Protein AF-Q05YY8-F1 (afdb_monomer_lite)

Radius of gyration: 15.96 Å; chains: 1; bounding box: 37×20×49 Å

Foldseek 3Di:
DPFDKDWLVVLCVLLVHDSVVVVCLPPVHVVHDAYDPQAWDDDPDPPDTIIGRSVSVNVVVVVVVVVVVVVVVVVVVVVVVVD

Sequence (83 aa):
MPELWLKTADAARYLAVSRSYLKRCRIDYDGGFLLPRKHYILGASRTASIVWNVDAVREAFHERGQLIRRADVVVADLVRAKK

Structure (mmCIF, N/CA/C/O backbone):
data_AF-Q05YY8-F1
#
_entry.id   AF-Q05YY8-F1
#
loop_
_atom_site.group_PDB
_atom_site.id
_atom_site.type_symbol
_atom_site.label_atom_id
_atom_site.label_alt_id
_atom_site.label_comp_id
_atom_site.label_asym_id
_atom_site.label_entity_id
_atom_site.label_seq_id
_atom_site.pdbx_PDB_ins_code
_atom_site.Cartn_x
_atom_site.Cartn_y
_atom_site.Cartn_z
_atom_site.occupancy
_atom_site.B_iso_or_equiv
_atom_site.auth_seq_id
_atom_site.auth_comp_id
_atom_site.auth_asym_id
_atom_site.auth_atom_id
_atom_site.pdbx_PDB_model_num
ATOM 1 N N . MET A 1 1 ? -8.413 -11.510 -16.139 1.00 54.34 1 MET A N 1
ATOM 2 C CA . MET A 1 1 ? -7.815 -10.346 -16.834 1.00 54.34 1 MET A CA 1
ATOM 3 C C . MET A 1 1 ? -6.328 -10.322 -16.503 1.00 54.34 1 MET A C 1
ATOM 5 O O . MET A 1 1 ? -6.001 -10.797 -15.421 1.00 54.34 1 MET A O 1
ATOM 9 N N . PRO A 1 2 ? -5.432 -9.882 -17.404 1.00 69.75 2 PRO A N 1
ATOM 10 C CA . PRO A 1 2 ? -4.010 -9.761 -17.077 1.00 69.75 2 PRO A CA 1
ATOM 11 C C . PRO A 1 2 ? -3.814 -8.756 -15.934 1.00 69.75 2 PRO A C 1
ATOM 13 O O . PRO A 1 2 ? -4.541 -7.767 -15.865 1.00 69.75 2 PRO A O 1
ATOM 16 N N . GLU A 1 3 ? -2.858 -9.015 -15.041 1.00 84.94 3 GLU A N 1
ATOM 17 C CA . GLU A 1 3 ? -2.561 -8.118 -13.920 1.00 84.94 3 GLU A CA 1
ATOM 18 C C . GLU A 1 3 ? -2.066 -6.757 -14.425 1.00 84.94 3 GLU A C 1
ATOM 20 O O . GLU A 1 3 ? -1.128 -6.683 -15.227 1.00 84.94 3 GLU A O 1
ATOM 25 N N . LEU A 1 4 ? -2.671 -5.667 -13.942 1.00 95.06 4 LEU A N 1
ATOM 26 C CA . LEU A 1 4 ? -2.270 -4.321 -14.337 1.00 95.06 4 LEU A CA 1
ATOM 27 C C . LEU A 1 4 ? -1.074 -3.838 -13.504 1.00 95.06 4 LEU A C 1
ATOM 29 O O . LEU A 1 4 ? -1.216 -3.440 -12.345 1.00 95.06 4 LEU A O 1
ATOM 33 N N . TRP A 1 5 ? 0.108 -3.819 -14.122 1.00 97.06 5 TRP A N 1
ATOM 34 C CA . TRP A 1 5 ? 1.343 -3.330 -13.508 1.00 97.06 5 TRP A CA 1
ATOM 35 C C . TRP A 1 5 ? 1.688 -1.911 -13.972 1.00 97.06 5 TRP A C 1
ATOM 37 O O . TRP A 1 5 ? 2.014 -1.692 -15.138 1.00 97.06 5 TRP A O 1
ATOM 47 N N . LEU A 1 6 ? 1.662 -0.936 -13.057 1.00 97.56 6 LEU A N 1
ATOM 48 C CA . LEU A 1 6 ? 1.901 0.481 -13.373 1.00 97.56 6 LEU A CA 1
ATOM 49 C C . LEU A 1 6 ? 3.077 1.075 -12.599 1.00 97.56 6 LEU A C 1
ATOM 51 O O . LEU A 1 6 ? 3.382 0.685 -11.470 1.00 97.56 6 LEU A O 1
ATOM 55 N N . LYS A 1 7 ? 3.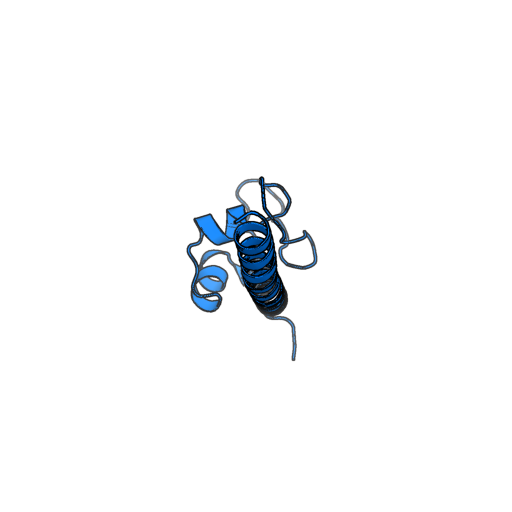716 2.09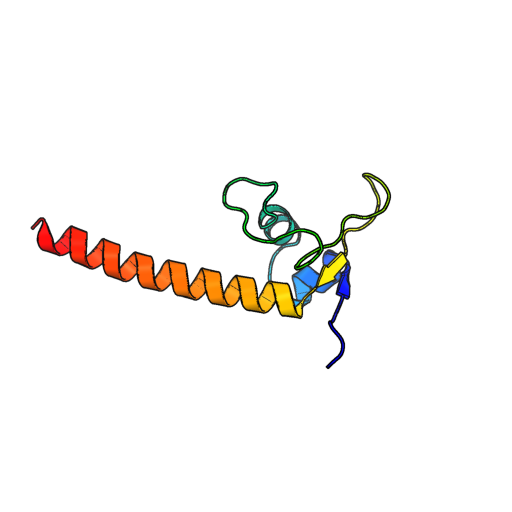9 -13.177 1.00 97.31 7 LYS A N 1
ATOM 56 C CA . LYS A 1 7 ? 4.685 2.931 -12.450 1.00 97.31 7 LYS A CA 1
ATOM 57 C C . LYS A 1 7 ? 3.986 3.706 -11.337 1.00 97.31 7 LYS A C 1
ATOM 59 O O . LYS A 1 7 ? 2.804 4.021 -11.412 1.00 97.31 7 LYS A O 1
ATOM 64 N N . THR A 1 8 ? 4.763 4.087 -10.325 1.00 97.50 8 THR A N 1
ATOM 65 C CA . THR A 1 8 ? 4.261 4.740 -9.099 1.00 97.50 8 THR A CA 1
ATOM 66 C C . THR A 1 8 ? 3.310 5.921 -9.347 1.00 97.50 8 THR A C 1
ATOM 68 O O . THR A 1 8 ? 2.364 6.092 -8.587 1.00 97.50 8 THR A O 1
ATOM 71 N N . ALA A 1 9 ? 3.552 6.756 -10.365 1.00 97.12 9 ALA A N 1
ATOM 72 C CA . ALA A 1 9 ? 2.696 7.910 -10.643 1.00 97.12 9 ALA A CA 1
ATOM 73 C C . ALA A 1 9 ? 1.285 7.499 -11.094 1.00 97.12 9 ALA A C 1
ATOM 75 O O . ALA A 1 9 ? 0.308 8.012 -10.554 1.00 97.12 9 ALA A O 1
ATOM 76 N N . ASP A 1 10 ? 1.186 6.552 -12.024 1.00 98.12 10 ASP A N 1
ATOM 77 C CA . ASP A 1 10 ? -0.094 6.108 -12.581 1.00 98.12 10 ASP A CA 1
ATOM 78 C C . ASP A 1 10 ? -0.807 5.137 -11.642 1.00 98.12 10 ASP A C 1
ATOM 80 O O . ASP A 1 10 ? -2.008 5.270 -11.429 1.00 98.12 10 ASP A O 1
ATOM 84 N N . ALA A 1 11 ? -0.057 4.254 -10.974 1.00 98.12 11 ALA A N 1
ATOM 85 C CA . ALA A 1 11 ? -0.586 3.395 -9.917 1.00 98.12 11 ALA A CA 1
ATOM 86 C C . ALA A 1 11 ? -1.264 4.220 -8.813 1.00 98.12 11 ALA A C 1
ATOM 88 O O . ALA A 1 11 ? -2.389 3.929 -8.423 1.00 98.12 11 ALA A O 1
ATOM 89 N N . ALA A 1 12 ? -0.610 5.288 -8.343 1.00 98.25 12 ALA A N 1
ATOM 90 C CA . ALA A 1 12 ? -1.164 6.162 -7.311 1.00 98.25 12 ALA A CA 1
ATOM 91 C C . ALA A 1 12 ? -2.464 6.851 -7.763 1.00 98.25 12 ALA A C 1
ATOM 93 O O . ALA A 1 12 ? -3.418 6.907 -6.990 1.00 98.25 12 ALA A O 1
ATOM 94 N N . ARG A 1 13 ? -2.533 7.314 -9.021 1.00 97.81 13 ARG A N 1
ATOM 95 C CA . ARG A 1 13 ? -3.764 7.880 -9.601 1.00 97.81 13 ARG A CA 1
ATOM 96 C C . ARG A 1 13 ? -4.885 6.846 -9.658 1.00 97.81 13 ARG A C 1
ATOM 98 O O . ARG A 1 13 ? -5.990 7.133 -9.217 1.00 97.81 13 ARG A O 1
ATOM 105 N N . TYR A 1 14 ? -4.592 5.646 -10.151 1.00 97.56 14 TYR A N 1
ATOM 106 C CA . TYR A 1 14 ? -5.586 4.582 -10.316 1.00 97.56 14 TYR A CA 1
ATOM 107 C C . TYR A 1 14 ? -6.097 4.026 -8.978 1.00 97.56 14 TYR A C 1
ATOM 109 O O . TYR A 1 14 ? -7.244 3.601 -8.870 1.00 97.56 14 TYR A O 1
ATOM 117 N N . LEU A 1 15 ? -5.254 4.056 -7.945 1.00 97.25 15 LEU A N 1
ATOM 118 C CA . LEU A 1 15 ? -5.598 3.682 -6.572 1.00 97.25 15 LEU A CA 1
ATOM 119 C C . LEU A 1 15 ? -6.185 4.844 -5.754 1.00 97.25 15 LEU A C 1
ATOM 121 O O . LEU A 1 15 ? -6.481 4.651 -4.579 1.00 97.25 15 LEU A O 1
ATOM 125 N N . ALA A 1 16 ? -6.323 6.038 -6.342 1.00 97.44 16 ALA A N 1
ATOM 126 C CA . ALA A 1 16 ? -6.804 7.252 -5.680 1.00 97.44 16 ALA A CA 1
ATOM 127 C C . ALA A 1 16 ? -6.042 7.613 -4.382 1.00 97.44 16 ALA A C 1
ATOM 129 O O . ALA A 1 16 ? -6.628 8.063 -3.399 1.00 97.44 16 ALA A O 1
ATOM 130 N N . VAL A 1 17 ? -4.714 7.445 -4.373 1.00 97.94 17 VAL A N 1
ATOM 131 C CA . VAL A 1 17 ? -3.847 7.782 -3.229 1.00 97.94 17 VAL A CA 1
ATOM 132 C C . VAL A 1 17 ? -2.649 8.632 -3.643 1.00 97.94 17 VAL A C 1
ATOM 134 O O . VAL A 1 17 ? -2.282 8.719 -4.813 1.00 97.94 17 VAL A O 1
ATOM 137 N N . SER A 1 18 ? -1.975 9.260 -2.676 1.00 98.19 18 SER A N 1
ATOM 138 C CA . SER A 1 18 ? -0.725 9.966 -2.968 1.00 98.19 18 SER A CA 1
ATOM 139 C C . SER A 1 18 ? 0.432 8.990 -3.229 1.00 98.19 18 SER A C 1
ATOM 141 O O . SER A 1 18 ? 0.532 7.925 -2.617 1.00 98.19 18 SER A O 1
ATOM 143 N N . ARG A 1 19 ? 1.378 9.390 -4.090 1.00 97.62 19 ARG A N 1
ATOM 144 C CA . ARG A 1 19 ? 2.607 8.620 -4.377 1.00 97.62 19 ARG A CA 1
ATOM 145 C C . ARG A 1 19 ? 3.401 8.301 -3.105 1.00 97.62 19 ARG A C 1
ATOM 147 O O . ARG A 1 19 ? 3.947 7.208 -2.975 1.00 97.62 19 ARG A O 1
ATOM 154 N N . SER A 1 20 ? 3.478 9.257 -2.179 1.00 97.31 20 SER A N 1
ATOM 155 C CA . SER A 1 20 ? 4.184 9.093 -0.904 1.00 97.31 20 SER A CA 1
ATOM 156 C C . SER A 1 20 ? 3.470 8.104 0.013 1.00 97.31 20 SER A C 1
ATOM 158 O O . SER A 1 20 ? 4.132 7.266 0.618 1.00 97.31 20 SER A O 1
ATOM 160 N N . TYR A 1 21 ? 2.135 8.160 0.077 1.00 97.75 21 TYR A N 1
ATOM 161 C CA . TYR A 1 21 ? 1.342 7.198 0.841 1.00 97.75 21 TYR A CA 1
ATOM 162 C C . TYR A 1 21 ? 1.522 5.776 0.303 1.00 97.75 21 TYR A C 1
ATOM 164 O O . TYR A 1 21 ? 1.914 4.899 1.064 1.00 97.75 21 TYR A O 1
ATOM 172 N N . LEU A 1 22 ? 1.372 5.574 -1.012 1.00 98.06 22 LEU A N 1
ATOM 173 C CA . LEU A 1 22 ? 1.549 4.262 -1.644 1.00 98.06 22 LEU A CA 1
ATOM 174 C C . LEU A 1 22 ? 2.920 3.642 -1.324 1.00 98.06 22 LEU A C 1
ATOM 176 O O . LEU A 1 22 ? 3.009 2.468 -0.974 1.00 98.06 22 LEU A O 1
ATOM 180 N N . LYS A 1 23 ? 3.997 4.442 -1.366 1.00 97.25 23 LYS A N 1
ATOM 181 C CA . LYS A 1 23 ? 5.340 3.984 -0.973 1.00 97.25 23 LYS A CA 1
ATOM 182 C C . LYS A 1 23 ? 5.417 3.580 0.501 1.00 97.25 23 LYS A C 1
ATOM 184 O O . LYS A 1 23 ? 6.029 2.558 0.781 1.00 97.25 23 LYS A O 1
ATOM 189 N N . ARG A 1 24 ? 4.804 4.342 1.413 1.00 97.88 24 ARG A N 1
ATOM 190 C CA . ARG A 1 24 ? 4.767 4.015 2.851 1.00 97.88 24 ARG A CA 1
ATOM 191 C C . ARG A 1 24 ? 3.924 2.784 3.174 1.00 97.88 24 ARG A C 1
ATOM 193 O O . ARG A 1 24 ? 4.117 2.191 4.220 1.00 97.88 24 ARG A O 1
ATOM 200 N N . CYS A 1 25 ? 3.022 2.368 2.289 1.00 97.94 25 CYS A N 1
ATOM 201 C CA . CYS A 1 25 ? 2.266 1.135 2.484 1.00 97.94 25 CYS A CA 1
ATOM 202 C C . CYS A 1 25 ? 3.105 -0.135 2.269 1.00 97.94 25 CYS A C 1
ATOM 204 O O . CYS A 1 25 ? 2.609 -1.211 2.586 1.00 97.94 25 CYS A O 1
ATOM 206 N N . ARG A 1 26 ? 4.337 -0.063 1.742 1.00 97.81 26 ARG A N 1
ATOM 207 C CA . ARG A 1 26 ? 5.228 -1.237 1.642 1.00 97.81 26 ARG A CA 1
ATOM 208 C C . ARG A 1 26 ? 5.599 -1.763 3.022 1.00 97.81 26 ARG A C 1
ATOM 210 O O . ARG A 1 26 ? 5.859 -0.962 3.908 1.00 97.81 26 ARG A O 1
ATOM 217 N N . ILE A 1 27 ? 5.688 -3.085 3.154 1.00 97.75 27 ILE A N 1
ATOM 218 C CA . ILE A 1 27 ? 6.047 -3.802 4.388 1.00 97.75 27 ILE A CA 1
ATOM 219 C C . ILE A 1 27 ? 7.386 -3.338 4.992 1.00 97.75 27 ILE A C 1
ATOM 221 O O . ILE A 1 27 ? 7.593 -3.462 6.189 1.00 97.75 27 ILE A O 1
ATOM 225 N N . ASP A 1 28 ? 8.270 -2.757 4.173 1.00 95.12 28 ASP A N 1
ATOM 226 C CA . ASP A 1 28 ? 9.552 -2.187 4.608 1.00 95.12 28 ASP A CA 1
ATOM 227 C C . ASP A 1 28 ? 9.403 -0.937 5.509 1.00 95.12 28 ASP A C 1
ATOM 229 O O . ASP A 1 28 ? 10.385 -0.480 6.090 1.00 95.12 28 ASP A O 1
ATOM 233 N N . TYR A 1 29 ? 8.209 -0.337 5.587 1.00 96.69 29 TYR A N 1
ATOM 234 C CA . TYR A 1 29 ? 7.901 0.792 6.469 1.00 96.69 29 TYR A CA 1
ATOM 235 C C . TYR A 1 29 ? 7.035 0.356 7.648 1.00 96.69 29 TYR A C 1
ATOM 237 O O . TYR A 1 29 ? 6.229 -0.567 7.538 1.00 96.69 29 TYR A O 1
ATOM 245 N N . ASP A 1 30 ? 7.136 1.100 8.750 1.00 95.38 30 ASP A N 1
ATOM 246 C CA . ASP A 1 30 ? 6.283 0.897 9.917 1.00 95.38 30 ASP A CA 1
ATOM 247 C C . ASP A 1 30 ? 4.788 1.012 9.562 1.00 95.38 30 ASP A C 1
ATOM 249 O O . ASP A 1 30 ? 4.351 1.944 8.878 1.00 95.38 30 ASP A O 1
ATOM 253 N N . GLY A 1 31 ? 4.011 0.012 9.978 1.00 92.81 31 GLY A N 1
ATOM 254 C CA . GLY A 1 31 ? 2.590 -0.125 9.649 1.00 92.81 31 GLY A CA 1
ATOM 255 C C . GLY A 1 31 ? 2.274 -0.460 8.182 1.00 92.81 31 GLY A C 1
ATOM 256 O O . GLY A 1 31 ? 1.088 -0.549 7.822 1.00 92.81 31 GLY A O 1
ATOM 257 N N . GLY A 1 32 ? 3.297 -0.651 7.343 1.00 97.12 32 GLY A N 1
ATOM 258 C CA . GLY A 1 32 ? 3.183 -1.127 5.971 1.00 97.12 32 GLY A CA 1
ATOM 259 C C . GLY A 1 32 ? 2.647 -2.557 5.889 1.00 97.12 32 GLY A C 1
ATOM 260 O O . GLY A 1 32 ? 2.744 -3.337 6.827 1.00 97.12 32 GLY A O 1
ATOM 261 N N . PHE A 1 33 ? 2.023 -2.899 4.767 1.00 97.69 33 PHE A N 1
ATOM 262 C CA . PHE A 1 33 ? 1.329 -4.180 4.571 1.00 97.69 33 PHE A CA 1
ATOM 263 C C . PHE A 1 33 ? 1.394 -4.689 3.128 1.00 97.69 33 PHE A C 1
ATOM 265 O O . PHE A 1 33 ? 0.950 -5.796 2.824 1.00 97.69 33 PHE A O 1
ATOM 272 N N . LEU A 1 34 ? 1.944 -3.894 2.209 1.00 98.31 34 LEU A N 1
ATOM 273 C CA . LEU A 1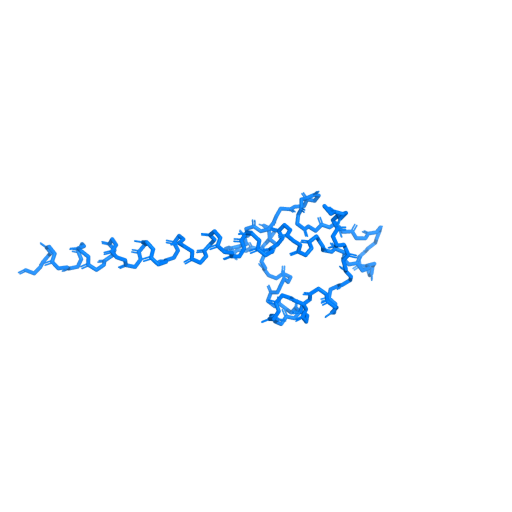 34 ? 2.128 -4.313 0.835 1.00 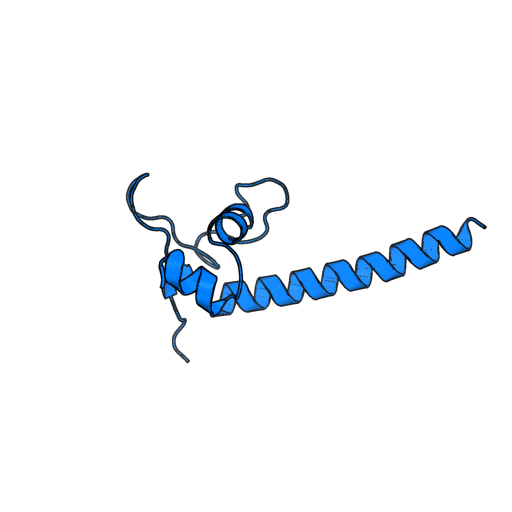98.31 34 LEU A CA 1
ATOM 274 C C . LEU A 1 34 ? 3.410 -5.150 0.721 1.00 98.31 34 LEU A C 1
ATOM 276 O O . LEU A 1 34 ? 4.453 -4.712 1.191 1.00 98.31 34 LEU A O 1
ATOM 280 N N . LEU A 1 35 ? 3.347 -6.321 0.082 1.00 98.25 35 LEU A N 1
ATOM 281 C CA . LEU A 1 35 ? 4.435 -7.285 -0.017 1.00 98.25 35 LEU A CA 1
ATOM 282 C C . LEU A 1 35 ? 5.195 -7.161 -1.350 1.00 98.25 35 LEU A C 1
ATOM 284 O O . LEU A 1 35 ? 4.562 -6.960 -2.399 1.00 98.25 35 LEU A O 1
ATOM 288 N N . PRO A 1 36 ? 6.530 -7.333 -1.341 1.00 97.44 36 PRO A N 1
ATOM 289 C CA . PRO A 1 36 ? 7.324 -7.389 -2.562 1.00 97.44 36 PRO A CA 1
ATOM 290 C C . PRO A 1 36 ? 6.922 -8.603 -3.410 1.00 97.44 36 PRO A C 1
ATOM 292 O O . PRO A 1 36 ? 6.492 -9.626 -2.884 1.00 97.44 36 PRO A O 1
ATOM 295 N N . ARG A 1 37 ? 7.051 -8.488 -4.735 1.00 96.12 37 ARG A N 1
ATOM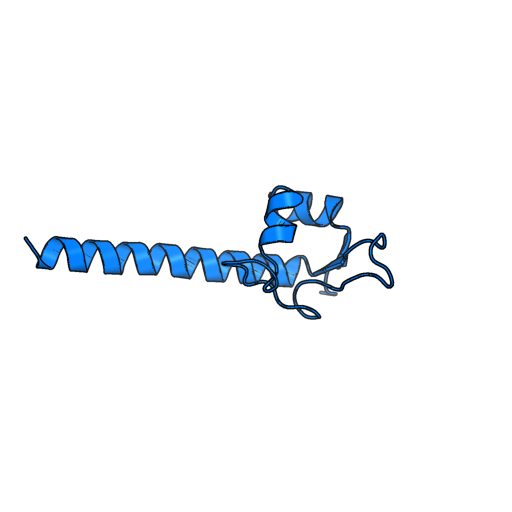 296 C CA . ARG A 1 37 ? 6.663 -9.488 -5.754 1.00 96.12 37 ARG A CA 1
ATOM 297 C C . ARG A 1 37 ? 5.175 -9.856 -5.816 1.00 96.12 37 ARG A C 1
ATOM 299 O O . ARG A 1 37 ? 4.784 -10.528 -6.758 1.00 96.12 37 ARG A O 1
ATOM 306 N N . LYS A 1 38 ? 4.348 -9.380 -4.881 1.00 97.00 38 LYS A N 1
ATOM 307 C CA . LYS A 1 38 ? 2.881 -9.469 -4.940 1.00 97.00 38 LYS A CA 1
ATOM 308 C C . LYS A 1 38 ? 2.260 -8.123 -5.305 1.00 97.00 38 LYS A C 1
ATOM 310 O O . LYS A 1 38 ? 1.551 -8.007 -6.292 1.00 97.00 38 LYS A O 1
ATOM 315 N N . HIS A 1 39 ? 2.552 -7.094 -4.513 1.00 98.31 39 HIS A N 1
ATOM 316 C CA . HIS A 1 39 ? 1.953 -5.766 -4.666 1.00 98.31 39 HIS A CA 1
ATOM 317 C C . HIS A 1 39 ? 2.873 -4.788 -5.398 1.00 98.31 39 HIS A C 1
ATOM 319 O O . HIS A 1 39 ? 2.404 -3.858 -6.050 1.00 98.31 39 HIS A O 1
ATOM 325 N N . TYR A 1 40 ? 4.189 -4.978 -5.290 1.00 98.06 40 TYR A N 1
ATOM 326 C CA . TYR A 1 40 ? 5.177 -4.144 -5.970 1.00 98.06 40 TYR A CA 1
ATOM 327 C C . TYR A 1 40 ? 6.442 -4.918 -6.323 1.00 98.06 40 TYR A C 1
ATOM 329 O O . TYR A 1 40 ? 6.804 -5.889 -5.660 1.00 98.06 40 TYR A O 1
ATOM 337 N N . ILE A 1 41 ? 7.156 -4.437 -7.335 1.00 97.12 41 ILE A N 1
ATOM 338 C CA . ILE A 1 41 ? 8.493 -4.905 -7.700 1.00 97.12 41 ILE A CA 1
ATOM 339 C C . ILE A 1 41 ? 9.422 -3.689 -7.714 1.00 97.12 41 ILE A C 1
ATOM 341 O O . ILE A 1 41 ? 9.112 -2.651 -8.307 1.00 97.12 41 ILE A O 1
ATOM 345 N N . LEU A 1 42 ? 10.552 -3.807 -7.014 1.00 95.75 42 LEU A N 1
ATOM 346 C CA . LEU A 1 42 ? 11.607 -2.797 -7.022 1.00 95.75 42 LEU A CA 1
ATOM 347 C C . LEU A 1 42 ? 12.365 -2.847 -8.352 1.00 95.75 42 LEU A C 1
ATOM 349 O O . LEU A 1 42 ? 12.551 -3.916 -8.929 1.00 95.75 42 LEU A O 1
ATOM 353 N N . GLY A 1 43 ? 12.812 -1.690 -8.832 1.00 92.38 43 GLY A N 1
ATOM 354 C CA . GLY A 1 43 ? 13.657 -1.632 -10.019 1.00 92.38 43 GLY A CA 1
ATOM 355 C C . GLY A 1 43 ? 15.093 -2.102 -9.744 1.00 92.38 43 GLY A C 1
ATOM 356 O O . GLY A 1 43 ? 15.502 -2.269 -8.598 1.00 92.38 43 GLY A O 1
ATOM 357 N N . ALA A 1 44 ? 15.878 -2.264 -10.812 1.00 92.19 44 ALA A N 1
ATOM 358 C CA . ALA A 1 44 ? 17.247 -2.792 -10.759 1.00 92.19 44 ALA A CA 1
ATOM 359 C C . ALA A 1 44 ? 18.272 -1.898 -10.022 1.00 92.19 44 ALA A C 1
ATOM 361 O O . ALA A 1 44 ? 19.407 -2.308 -9.805 1.00 92.19 44 ALA A O 1
ATOM 362 N N . SER A 1 45 ? 17.903 -0.670 -9.650 1.00 92.06 45 SER A N 1
ATOM 363 C CA . SER A 1 45 ? 18.762 0.268 -8.924 1.00 92.06 45 SER A CA 1
ATOM 364 C C . SER A 1 45 ? 17.939 1.149 -7.980 1.00 92.06 45 SER A C 1
ATOM 366 O O . SER A 1 45 ? 16.712 1.203 -8.066 1.00 92.06 45 SER A O 1
ATOM 368 N N . ARG A 1 46 ? 18.612 1.908 -7.104 1.00 86.31 46 ARG A N 1
ATOM 369 C CA . ARG A 1 46 ? 17.957 2.851 -6.172 1.00 86.31 46 ARG A CA 1
ATOM 370 C C . ARG A 1 46 ? 17.136 3.942 -6.872 1.00 86.31 46 ARG A C 1
ATOM 372 O O . ARG A 1 46 ? 16.199 4.464 -6.275 1.00 86.31 46 ARG A O 1
ATOM 379 N N . THR A 1 47 ? 17.501 4.309 -8.101 1.00 89.00 47 THR A N 1
ATOM 380 C CA . THR A 1 47 ? 16.806 5.329 -8.906 1.00 89.00 47 THR A CA 1
ATOM 381 C C . THR A 1 47 ? 15.783 4.724 -9.864 1.00 89.00 47 THR A C 1
ATOM 383 O O . THR A 1 47 ? 14.945 5.448 -10.405 1.00 89.00 47 THR A O 1
ATOM 386 N N . ALA A 1 48 ? 15.824 3.406 -10.071 1.00 90.81 48 ALA A N 1
ATOM 387 C CA . ALA A 1 48 ? 14.886 2.718 -10.934 1.00 90.81 48 ALA A CA 1
ATOM 388 C C . ALA A 1 48 ? 13.458 2.792 -10.368 1.00 90.81 48 ALA A C 1
ATOM 390 O O . ALA A 1 48 ? 13.216 2.776 -9.159 1.00 90.81 48 ALA A O 1
ATOM 391 N N . SER A 1 49 ? 12.487 2.897 -11.274 1.00 92.00 49 SER A N 1
ATOM 392 C CA . SER A 1 49 ? 11.080 3.033 -10.900 1.00 92.00 49 SER A CA 1
ATOM 393 C C . SER A 1 49 ? 10.546 1.754 -10.259 1.00 92.00 49 SER A C 1
ATOM 395 O O . SER A 1 49 ? 10.802 0.657 -10.743 1.00 92.00 49 SER A O 1
ATOM 397 N N . ILE A 1 50 ? 9.734 1.914 -9.214 1.00 97.12 50 ILE A N 1
ATOM 398 C CA . ILE A 1 50 ? 8.916 0.832 -8.658 1.00 97.12 50 ILE A CA 1
ATOM 399 C C . ILE A 1 50 ? 7.678 0.666 -9.538 1.00 97.12 50 ILE A C 1
ATOM 401 O O . ILE A 1 50 ? 7.013 1.667 -9.861 1.00 97.12 50 ILE A O 1
ATOM 405 N N . VAL A 1 51 ? 7.370 -0.584 -9.875 1.00 97.81 51 VAL A N 1
ATOM 406 C CA . VAL A 1 51 ? 6.115 -0.985 -10.517 1.00 97.81 51 VAL A CA 1
ATOM 407 C C . VAL A 1 51 ? 5.194 -1.646 -9.499 1.00 97.81 51 VAL A C 1
ATOM 409 O O . VAL A 1 51 ? 5.658 -2.303 -8.567 1.00 97.81 51 VAL A O 1
ATOM 412 N N . TRP A 1 52 ? 3.895 -1.440 -9.662 1.00 98.38 52 TRP A N 1
ATOM 413 C CA . TRP A 1 52 ? 2.867 -1.817 -8.699 1.00 98.38 52 TRP A CA 1
ATOM 414 C C . TRP A 1 52 ? 1.801 -2.653 -9.385 1.00 98.38 52 TRP A C 1
ATOM 416 O O . TRP A 1 52 ? 1.296 -2.224 -10.421 1.00 98.38 52 TRP A O 1
ATOM 426 N N . ASN A 1 53 ? 1.446 -3.790 -8.792 1.00 98.25 53 ASN A N 1
ATOM 427 C CA . ASN A 1 53 ? 0.282 -4.570 -9.193 1.00 98.25 53 ASN A CA 1
ATOM 428 C C . ASN A 1 53 ? -0.951 -3.880 -8.631 1.00 98.25 53 ASN A C 1
ATOM 430 O O . ASN A 1 53 ? -1.233 -3.940 -7.434 1.00 98.25 53 ASN A O 1
ATOM 434 N N . VAL A 1 54 ? -1.644 -3.156 -9.488 1.00 97.94 54 VAL A N 1
ATOM 435 C CA . VAL A 1 54 ? -2.693 -2.244 -9.063 1.00 97.94 54 VAL A CA 1
ATOM 436 C C . VAL A 1 54 ? -3.909 -2.996 -8.531 1.00 97.94 54 VAL A C 1
ATOM 438 O O . VAL A 1 54 ? -4.515 -2.565 -7.552 1.00 97.94 54 VAL A O 1
ATOM 441 N N . ASP A 1 55 ? -4.226 -4.142 -9.122 1.00 97.00 55 ASP A N 1
ATOM 442 C CA . ASP A 1 55 ? -5.356 -4.958 -8.693 1.00 97.00 55 ASP A CA 1
ATOM 443 C C . ASP A 1 55 ? -5.065 -5.611 -7.339 1.00 97.00 55 ASP A C 1
ATOM 445 O O . ASP A 1 55 ? -5.858 -5.478 -6.410 1.00 97.00 55 ASP A O 1
ATOM 449 N N . ALA A 1 56 ? -3.874 -6.187 -7.159 1.00 97.69 56 ALA A N 1
ATOM 450 C CA . ALA A 1 56 ? -3.491 -6.771 -5.875 1.00 97.69 56 ALA A CA 1
ATOM 451 C C . ALA A 1 56 ? -3.373 -5.714 -4.756 1.00 97.69 56 ALA A C 1
ATOM 453 O O . ALA A 1 56 ? -3.740 -5.974 -3.610 1.00 97.69 56 ALA A O 1
ATOM 454 N N . VAL A 1 57 ? -2.891 -4.504 -5.068 1.00 98.19 57 VAL A N 1
ATOM 455 C CA . VAL A 1 57 ? -2.862 -3.397 -4.096 1.00 98.19 57 VAL A CA 1
ATOM 456 C C . VAL A 1 57 ? -4.274 -2.955 -3.716 1.00 98.19 57 VAL A C 1
ATOM 458 O O . VAL A 1 57 ? -4.519 -2.687 -2.539 1.00 98.19 57 VAL A O 1
ATOM 461 N N . ARG A 1 58 ? -5.206 -2.889 -4.675 1.00 97.62 58 ARG A N 1
ATOM 462 C CA . ARG A 1 58 ? -6.608 -2.547 -4.401 1.00 97.62 58 ARG A CA 1
ATOM 463 C C . ARG A 1 58 ? -7.241 -3.535 -3.427 1.00 97.62 58 ARG A C 1
ATOM 465 O O . ARG A 1 58 ? -7.859 -3.094 -2.459 1.00 97.62 58 ARG A O 1
ATOM 472 N N . GLU A 1 59 ? -7.055 -4.832 -3.649 1.00 97.44 59 GLU A N 1
ATOM 473 C CA . GLU A 1 59 ? -7.576 -5.863 -2.745 1.00 97.44 59 GLU A CA 1
ATOM 474 C C . GLU A 1 59 ? -6.980 -5.722 -1.342 1.00 97.44 59 GLU A C 1
ATOM 476 O O . GLU A 1 59 ? -7.714 -5.637 -0.358 1.00 97.44 59 GLU A O 1
ATOM 481 N N . ALA A 1 60 ? -5.660 -5.542 -1.237 1.00 98.00 60 ALA A N 1
ATOM 482 C CA . ALA A 1 60 ? -5.008 -5.320 0.053 1.00 98.00 60 ALA A CA 1
ATOM 483 C C . ALA A 1 60 ? -5.527 -4.055 0.770 1.00 98.00 60 ALA A C 1
ATOM 485 O O . ALA A 1 60 ? -5.662 -4.033 1.996 1.00 98.00 60 ALA A O 1
ATOM 486 N N . PHE A 1 61 ? -5.824 -2.983 0.028 1.00 97.88 61 PHE A N 1
ATOM 487 C CA . PHE A 1 61 ? -6.428 -1.768 0.585 1.00 97.88 61 PHE A CA 1
ATOM 488 C C . PHE A 1 61 ? -7.840 -2.036 1.107 1.00 97.88 61 PHE A C 1
ATOM 490 O O . PHE A 1 61 ? -8.190 -1.557 2.189 1.00 97.88 61 PHE A O 1
ATOM 497 N N . HIS A 1 62 ? -8.635 -2.812 0.369 1.00 97.81 62 HIS A N 1
ATOM 498 C CA . HIS A 1 62 ? -9.975 -3.196 0.790 1.00 97.81 62 HIS A CA 1
ATOM 499 C C . HIS A 1 62 ? -9.938 -4.031 2.075 1.00 97.81 62 HIS A C 1
ATOM 501 O O . HIS A 1 62 ? -10.590 -3.667 3.055 1.00 97.81 62 HIS A O 1
ATOM 507 N N . GLU A 1 63 ? -9.122 -5.087 2.108 1.00 97.19 63 GLU A N 1
ATOM 508 C CA . GLU A 1 63 ? -8.933 -5.953 3.277 1.00 97.19 63 GLU A CA 1
ATOM 509 C C . GLU A 1 63 ? -8.512 -5.151 4.512 1.00 97.19 63 GLU A C 1
ATOM 511 O O . GLU A 1 63 ? -9.113 -5.277 5.583 1.00 97.19 63 GLU A O 1
ATOM 516 N N . ARG A 1 64 ? -7.534 -4.249 4.361 1.00 96.19 64 ARG A N 1
ATOM 517 C CA . ARG A 1 64 ? -7.107 -3.371 5.455 1.00 96.19 64 ARG A CA 1
ATOM 518 C C . ARG A 1 64 ? -8.233 -2.451 5.919 1.00 96.19 64 ARG A C 1
ATOM 520 O O . ARG A 1 64 ? -8.418 -2.266 7.120 1.00 96.19 64 ARG A O 1
ATOM 527 N N . GLY A 1 65 ? -8.995 -1.880 4.989 1.00 96.50 65 GLY A N 1
ATOM 528 C CA . GLY A 1 65 ? -10.148 -1.046 5.310 1.00 96.50 65 GLY A CA 1
ATOM 529 C C . GLY A 1 65 ? -11.236 -1.804 6.077 1.00 96.50 65 GLY A C 1
ATOM 530 O O . GLY A 1 65 ? -11.858 -1.228 6.971 1.00 96.50 65 GLY A O 1
ATOM 531 N N . GLN A 1 66 ? -11.472 -3.075 5.751 1.00 98.06 66 GLN A N 1
ATOM 532 C CA . GLN A 1 66 ? -12.395 -3.942 6.490 1.00 98.06 66 GLN A CA 1
ATOM 533 C C . GLN A 1 66 ? -11.878 -4.222 7.902 1.00 98.06 66 GLN A C 1
ATOM 535 O O . GLN A 1 66 ? -12.630 -4.102 8.867 1.00 98.06 66 GLN A O 1
ATOM 540 N N . LEU A 1 67 ? -10.589 -4.546 8.033 1.00 96.88 67 LEU A N 1
ATOM 541 C CA . LEU A 1 67 ? -9.964 -4.823 9.325 1.00 96.88 67 LEU A CA 1
ATOM 542 C C . LEU A 1 67 ? -10.068 -3.630 10.281 1.00 96.88 67 LEU A C 1
ATOM 544 O O . LEU A 1 67 ? -10.470 -3.817 11.424 1.00 96.88 67 LEU A O 1
ATOM 548 N N . ILE A 1 68 ? -9.763 -2.417 9.806 1.00 96.38 68 ILE A N 1
ATOM 549 C CA . ILE A 1 68 ? -9.859 -1.190 10.616 1.00 96.38 68 ILE A CA 1
ATOM 550 C C . ILE A 1 68 ? -11.285 -1.003 11.141 1.00 96.38 68 ILE A C 1
ATOM 552 O O . ILE A 1 68 ? -11.481 -0.868 12.341 1.00 96.38 68 ILE A O 1
ATOM 556 N N . ARG A 1 69 ? -12.295 -1.105 10.268 1.00 97.56 69 ARG A N 1
ATOM 557 C CA . ARG A 1 69 ? -13.701 -0.948 10.675 1.00 97.56 69 ARG A CA 1
ATOM 558 C C . ARG A 1 69 ? -14.143 -1.999 11.691 1.00 97.56 69 ARG A C 1
ATOM 560 O O . ARG A 1 69 ? -14.896 -1.687 12.605 1.00 97.56 69 ARG A O 1
ATOM 567 N N . ARG A 1 70 ? -13.687 -3.247 11.545 1.00 96.94 70 AR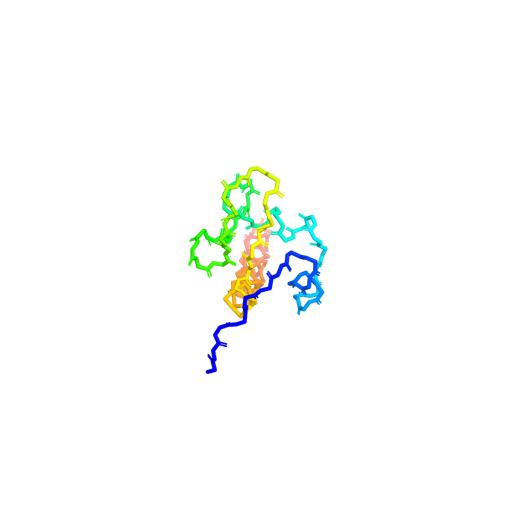G A N 1
ATOM 568 C CA . ARG A 1 70 ? -13.965 -4.307 12.529 1.00 96.94 70 ARG A CA 1
ATOM 569 C C . ARG A 1 70 ? -13.285 -4.019 13.865 1.00 96.94 70 ARG A C 1
ATOM 571 O O . ARG A 1 70 ? -13.897 -4.225 14.907 1.00 96.94 70 ARG A O 1
ATOM 578 N N . ALA A 1 71 ? -12.045 -3.533 13.836 1.00 95.88 71 ALA A N 1
ATOM 579 C CA . ALA A 1 71 ? -11.319 -3.150 15.040 1.00 95.88 71 ALA A CA 1
ATOM 580 C C . ALA A 1 71 ? -12.021 -2.001 15.781 1.00 95.88 71 ALA A C 1
ATOM 582 O O . ALA A 1 71 ? -12.153 -2.074 16.999 1.00 95.88 71 ALA A O 1
ATOM 583 N N . ASP A 1 72 ? -12.543 -1.006 15.059 1.00 96.44 72 ASP A N 1
ATOM 584 C CA . ASP A 1 72 ? -13.288 0.113 15.650 1.00 96.44 72 ASP A CA 1
ATOM 585 C C . ASP A 1 72 ? -14.514 -0.367 16.448 1.00 96.44 72 ASP A C 1
ATOM 587 O O . ASP A 1 72 ? -14.764 0.126 17.549 1.00 96.44 72 ASP A O 1
ATOM 591 N N . VAL A 1 73 ? -15.242 -1.373 15.940 1.00 96.31 73 VAL A N 1
ATOM 592 C CA . VAL A 1 73 ? -16.376 -1.993 16.653 1.00 96.31 73 VAL A CA 1
ATOM 593 C C . VAL A 1 73 ? -15.914 -2.653 17.953 1.00 96.31 73 VAL A C 1
ATOM 595 O O . VAL A 1 73 ? -16.459 -2.366 19.015 1.00 96.31 73 VAL A O 1
ATOM 598 N N . VAL A 1 74 ? -14.866 -3.480 17.893 1.00 96.50 74 VAL A N 1
ATOM 599 C CA . VAL A 1 74 ? -14.333 -4.176 19.077 1.00 96.50 74 VAL A CA 1
ATOM 600 C C . VAL A 1 74 ? -13.847 -3.182 20.135 1.00 96.50 74 VAL A C 1
ATOM 602 O O . VAL A 1 74 ? -14.111 -3.356 21.324 1.00 96.50 74 VAL A O 1
ATOM 605 N N . VAL A 1 75 ? -13.159 -2.115 19.721 1.00 95.88 75 VAL A N 1
ATOM 606 C CA . VAL A 1 75 ? -12.705 -1.055 20.632 1.00 95.88 75 VAL A CA 1
ATOM 607 C C . VAL A 1 75 ? -13.897 -0.355 21.287 1.00 95.88 75 VAL A C 1
ATOM 609 O O . VAL A 1 75 ? -13.875 -0.135 22.499 1.00 95.88 75 VAL A O 1
ATOM 612 N N . ALA A 1 76 ? -14.949 -0.040 20.526 1.00 94.25 76 ALA A N 1
ATOM 613 C CA . ALA A 1 76 ? -16.157 0.581 21.063 1.00 94.25 76 ALA A CA 1
ATOM 614 C C . ALA A 1 76 ? -16.856 -0.306 22.109 1.00 94.25 76 ALA A C 1
ATOM 616 O O . ALA A 1 76 ? -17.239 0.193 23.172 1.00 94.25 76 ALA A O 1
ATOM 617 N N . ASP A 1 77 ? -16.965 -1.612 21.849 1.00 95.50 77 ASP A N 1
ATOM 618 C CA . ASP A 1 77 ? -17.563 -2.578 22.776 1.00 95.50 77 ASP A CA 1
ATOM 619 C C . ASP A 1 77 ? -16.761 -2.683 24.081 1.00 95.50 77 ASP A C 1
ATOM 621 O O . ASP A 1 77 ? -17.331 -2.611 25.172 1.00 95.50 77 ASP A O 1
ATOM 625 N N . LEU A 1 78 ? -15.429 -2.761 23.989 1.00 94.94 78 LEU A N 1
ATOM 626 C CA . LEU A 1 78 ? -14.545 -2.802 25.159 1.00 94.94 78 LEU A CA 1
ATOM 627 C C . LEU A 1 78 ? -14.625 -1.524 26.002 1.00 94.94 78 LEU A C 1
ATOM 629 O O . LEU A 1 78 ? -14.590 -1.588 27.230 1.00 94.94 78 LEU A O 1
ATOM 633 N N . VAL A 1 79 ? -14.730 -0.356 25.361 1.00 94.75 79 VAL A N 1
ATOM 634 C CA . VAL A 1 79 ? -14.894 0.926 26.062 1.00 94.75 79 VAL A CA 1
ATOM 635 C C . VAL A 1 79 ? -16.255 1.001 26.754 1.00 94.75 79 VAL A C 1
ATOM 637 O O . VAL A 1 79 ? -16.334 1.510 27.872 1.00 94.75 79 VAL A O 1
ATOM 640 N N . ARG A 1 80 ? -17.320 0.484 26.127 1.00 91.12 80 ARG A N 1
ATOM 641 C CA . ARG A 1 80 ? -18.661 0.430 26.726 1.00 91.12 80 ARG A CA 1
ATOM 642 C C . ARG A 1 80 ? -18.716 -0.524 27.920 1.00 91.12 80 ARG A C 1
ATOM 644 O O . ARG A 1 80 ? -19.306 -0.154 28.922 1.00 91.12 80 ARG A O 1
ATOM 651 N N . ALA A 1 81 ? -18.081 -1.693 27.841 1.00 87.81 81 ALA A N 1
ATOM 652 C CA . ALA A 1 81 ? -18.073 -2.691 28.917 1.00 87.81 81 ALA A CA 1
ATOM 653 C C . ALA A 1 81 ? -17.311 -2.251 30.185 1.00 87.81 81 ALA A C 1
ATOM 655 O O . ALA A 1 81 ? -17.474 -2.859 31.239 1.00 87.81 81 ALA A O 1
ATOM 656 N N . LYS A 1 82 ? -16.458 -1.222 30.088 1.00 83.00 82 LYS A N 1
ATOM 657 C CA . LYS A 1 82 ? -15.731 -0.636 31.228 1.00 83.00 82 LYS A CA 1
ATOM 658 C C . LYS A 1 82 ? -16.497 0.475 31.960 1.00 83.00 82 LYS A C 1
ATOM 660 O O . LYS A 1 82 ? -15.983 0.964 32.964 1.00 83.00 82 LYS A O 1
ATOM 665 N N . LYS A 1 83 ? -17.641 0.920 31.434 1.00 64.44 83 LYS A N 1
ATOM 666 C CA . LYS A 1 83 ? -18.518 1.911 32.073 1.00 64.44 83 LYS A CA 1
ATOM 667 C C . LYS A 1 83 ? -19.623 1.213 32.847 1.00 64.44 83 LYS A C 1
ATOM 669 O O . LYS A 1 83 ? -19.974 1.754 33.914 1.00 64.44 83 LYS A O 1
#

pLDDT: mean 94.82, std 7.02, range [54.34, 98.38]

Secondary structure (DSSP, 8-state):
----EEEHHHHHHHTTS-HHHHHHTBTTSTT--BPBTTTEE--SSTTSPPEEEHHHHHHHHHHHHHHHHHHHHHHHHHHHHT-